Protein AF-A0A7I2YQB1-F1 (afdb_monomer)

Structure (mmCIF, N/CA/C/O backbone):
data_AF-A0A7I2YQB1-F1
#
_entry.id   AF-A0A7I2YQB1-F1
#
loop_
_atom_site.group_PDB
_atom_site.id
_atom_site.type_symbol
_atom_site.label_atom_id
_atom_site.label_alt_id
_atom_site.label_comp_id
_atom_site.label_asym_id
_atom_site.label_entity_id
_atom_site.label_seq_id
_atom_site.pdbx_PDB_ins_code
_atom_site.Cartn_x
_atom_site.Cartn_y
_atom_site.Cartn_z
_atom_site.occupancy
_atom_site.B_iso_or_equiv
_atom_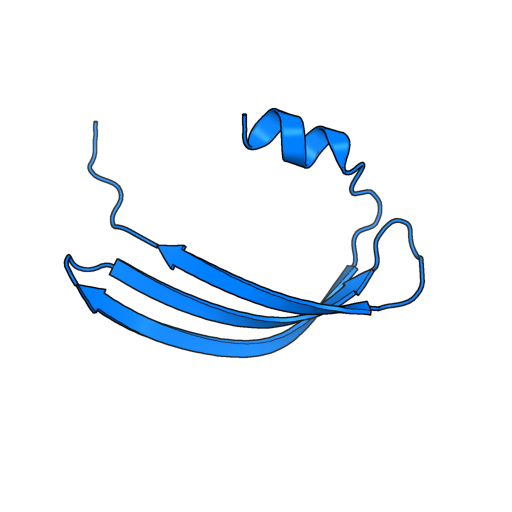site.auth_seq_id
_atom_site.auth_comp_id
_atom_site.auth_asym_id
_atom_site.auth_atom_id
_atom_site.pdbx_PDB_model_num
ATOM 1 N N . GLU A 1 1 ? -9.595 -7.742 -12.361 1.00 94.62 1 GLU A N 1
ATOM 2 C CA . GLU A 1 1 ? -9.444 -8.687 -11.235 1.00 94.62 1 GLU A CA 1
ATOM 3 C C . GLU A 1 1 ? -8.862 -8.054 -9.973 1.00 94.62 1 GLU A C 1
ATOM 5 O O . GLU A 1 1 ? -9.535 -8.085 -8.951 1.00 94.62 1 GLU A O 1
ATOM 10 N N . ILE A 1 2 ? -7.693 -7.400 -10.040 1.00 97.56 2 ILE A N 1
ATOM 11 C CA . ILE A 1 2 ? -7.057 -6.735 -8.878 1.00 97.56 2 ILE A CA 1
ATOM 12 C C . ILE A 1 2 ? -8.028 -5.794 -8.149 1.00 97.56 2 ILE A C 1
ATOM 14 O O . ILE A 1 2 ? -8.252 -5.957 -6.955 1.00 97.56 2 ILE A O 1
ATOM 18 N N . HIS A 1 3 ? -8.679 -4.881 -8.879 1.00 96.75 3 HIS A N 1
ATOM 19 C CA . HIS A 1 3 ? -9.669 -3.961 -8.309 1.00 96.75 3 HIS A CA 1
ATOM 20 C C . HIS A 1 3 ? -10.785 -4.690 -7.540 1.00 96.75 3 HIS A C 1
ATOM 22 O O . HIS A 1 3 ? -11.070 -4.359 -6.395 1.00 96.75 3 HIS A O 1
ATOM 28 N N . ARG A 1 4 ? -11.369 -5.742 -8.134 1.00 98.12 4 ARG A N 1
ATOM 29 C CA . ARG A 1 4 ? -12.431 -6.536 -7.499 1.00 98.12 4 ARG A CA 1
ATOM 30 C C . ARG A 1 4 ? -11.937 -7.196 -6.211 1.00 98.12 4 ARG A C 1
ATOM 32 O O . ARG A 1 4 ? -12.635 -7.153 -5.204 1.00 98.12 4 ARG A O 1
ATOM 39 N N . LYS A 1 5 ? -10.733 -7.778 -6.232 1.00 97.31 5 LYS A N 1
ATOM 40 C CA . LYS A 1 5 ? -10.139 -8.425 -5.057 1.00 97.31 5 LYS A CA 1
ATOM 41 C C . LYS A 1 5 ? -9.860 -7.428 -3.936 1.00 97.31 5 LYS A C 1
ATOM 43 O O . LYS A 1 5 ? -10.151 -7.741 -2.788 1.00 97.31 5 LYS A O 1
ATOM 48 N N . VAL A 1 6 ? -9.342 -6.242 -4.263 1.00 97.00 6 VAL A N 1
ATOM 49 C CA . VAL A 1 6 ? -9.110 -5.162 -3.290 1.00 97.00 6 VAL A CA 1
ATOM 50 C C . VAL A 1 6 ? -10.428 -4.728 -2.652 1.00 97.00 6 VAL A C 1
ATOM 52 O O . VAL A 1 6 ? -10.517 -4.685 -1.427 1.00 97.00 6 VAL A O 1
ATOM 55 N N . MET A 1 7 ? -11.470 -4.505 -3.457 1.00 97.25 7 MET A N 1
ATOM 56 C CA . MET A 1 7 ? -12.792 -4.140 -2.940 1.00 97.25 7 MET A CA 1
ATOM 57 C C . MET A 1 7 ? -13.379 -5.234 -2.041 1.00 97.25 7 MET A C 1
ATOM 59 O O . MET A 1 7 ? -13.940 -4.931 -0.994 1.00 97.25 7 MET A O 1
ATOM 63 N N . SER A 1 8 ? -13.167 -6.513 -2.369 1.00 97.69 8 SER A N 1
ATOM 64 C CA . SER A 1 8 ? -13.654 -7.631 -1.550 1.00 97.69 8 SER A CA 1
ATOM 65 C C . SER A 1 8 ? -12.954 -7.773 -0.188 1.00 97.69 8 SER A C 1
ATOM 67 O O . SER A 1 8 ? -13.394 -8.589 0.619 1.00 97.69 8 SER A O 1
ATOM 69 N N . GLN A 1 9 ? -11.835 -7.077 0.059 1.00 95.69 9 GLN A N 1
ATOM 70 C CA . GLN A 1 9 ? -11.146 -7.098 1.358 1.00 95.69 9 GLN A CA 1
ATOM 71 C C . GLN A 1 9 ? -11.736 -6.104 2.366 1.00 95.69 9 GLN A C 1
ATOM 73 O O . GLN A 1 9 ? -11.356 -6.156 3.535 1.00 95.69 9 GLN A O 1
ATOM 78 N N . ASN A 1 10 ? -12.660 -5.227 1.944 1.00 95.75 10 ASN A N 1
ATOM 79 C CA . ASN A 1 10 ? -13.324 -4.245 2.806 1.00 95.75 10 ASN A CA 1
ATOM 80 C C . ASN A 1 10 ? -12.323 -3.465 3.676 1.00 95.75 10 ASN A C 1
ATOM 82 O O . ASN A 1 10 ? -12.413 -3.442 4.907 1.00 95.75 10 ASN A O 1
ATOM 86 N N . PHE A 1 11 ? -11.314 -2.864 3.041 1.00 96.31 11 PHE A N 1
ATOM 87 C CA . PHE A 1 11 ? -10.404 -1.978 3.756 1.00 96.31 11 PHE A CA 1
ATOM 88 C C . PHE A 1 11 ? -11.172 -0.747 4.237 1.00 96.31 11 PHE A C 1
ATOM 90 O O . PHE A 1 11 ? -11.768 -0.017 3.451 1.00 96.31 11 PHE A O 1
ATOM 97 N N . THR A 1 12 ? -11.198 -0.527 5.545 1.00 96.94 12 THR A N 1
ATOM 98 C CA . THR A 1 12 ? -11.914 0.580 6.189 1.00 96.94 12 THR A CA 1
ATOM 99 C C . THR A 1 12 ? -11.115 0.984 7.413 1.00 96.94 12 THR A C 1
ATOM 101 O O . THR A 1 12 ? -10.743 0.115 8.195 1.00 96.94 12 THR A O 1
ATOM 104 N N . ASN A 1 13 ? -10.809 2.273 7.586 1.00 95.56 13 ASN A N 1
ATOM 105 C CA . ASN A 1 13 ? -9.915 2.746 8.655 1.00 95.56 13 ASN A CA 1
ATOM 106 C C . ASN A 1 13 ? -8.618 1.913 8.730 1.00 95.56 13 ASN A C 1
ATOM 108 O O . ASN A 1 13 ? -8.250 1.389 9.783 1.00 95.56 13 ASN A O 1
ATOM 112 N N . CYS A 1 14 ? -7.987 1.705 7.571 1.00 96.62 14 CYS A N 1
ATOM 113 C CA . CYS A 1 14 ? -6.769 0.915 7.460 1.00 96.62 14 CYS A CA 1
ATOM 114 C C . CYS A 1 14 ? -5.569 1.752 7.922 1.00 96.62 14 CYS A C 1
ATOM 116 O O . CYS A 1 14 ? -5.282 2.796 7.337 1.00 96.62 14 CYS A O 1
ATOM 118 N N . HIS A 1 15 ? -4.861 1.285 8.950 1.00 97.75 15 HIS A N 1
ATOM 119 C CA . HIS A 1 15 ? -3.687 1.958 9.510 1.00 97.75 15 HIS A CA 1
ATOM 120 C C . HIS A 1 15 ? -2.452 1.105 9.298 1.00 97.75 15 HIS A C 1
ATOM 122 O O . HIS A 1 15 ? -2.438 -0.078 9.636 1.00 97.75 15 HIS A O 1
ATOM 128 N N . 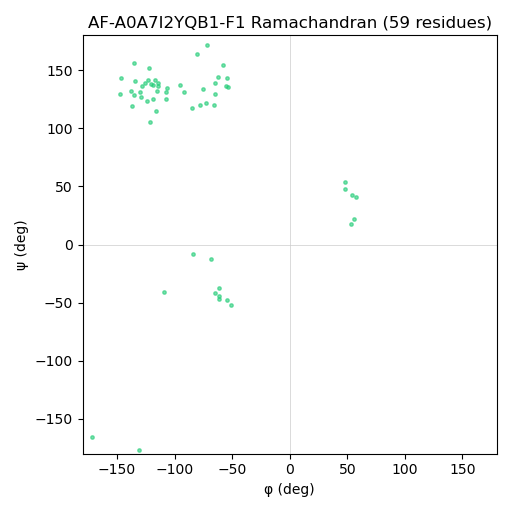THR A 1 16 ? -1.384 1.716 8.800 1.00 97.94 16 THR A N 1
ATOM 129 C CA . THR A 1 16 ? -0.135 1.009 8.519 1.00 97.94 16 THR A CA 1
ATOM 130 C C . THR A 1 16 ? 1.032 1.690 9.225 1.00 97.94 16 THR A C 1
ATOM 132 O O . THR A 1 16 ? 1.122 2.913 9.262 1.00 97.94 16 THR A O 1
ATOM 135 N N . LYS A 1 17 ? 1.943 0.893 9.790 1.00 98.25 17 LYS A N 1
ATOM 136 C CA . LYS A 1 17 ? 3.231 1.346 10.329 1.00 98.25 17 LYS A CA 1
ATOM 137 C C . LYS A 1 17 ? 4.350 0.606 9.615 1.00 98.25 17 LYS A C 1
ATOM 139 O O . LYS A 1 17 ? 4.581 -0.575 9.881 1.00 98.25 17 LYS A O 1
ATOM 144 N N . ILE A 1 18 ? 5.038 1.304 8.724 1.00 98.44 18 ILE A N 1
ATOM 145 C CA . ILE A 1 18 ? 6.183 0.759 7.998 1.00 98.44 18 ILE A CA 1
ATOM 146 C C . ILE A 1 18 ? 7.391 0.710 8.932 1.00 98.44 18 ILE A C 1
ATOM 148 O O . ILE A 1 18 ? 7.638 1.648 9.690 1.00 98.44 18 ILE A O 1
ATOM 152 N N . ARG A 1 1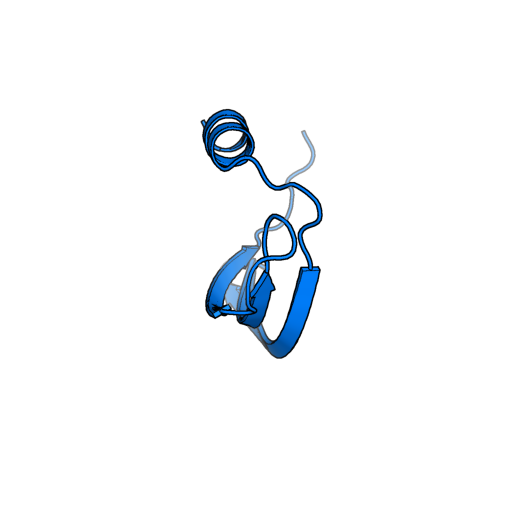9 ? 8.102 -0.418 8.929 1.00 98.44 19 ARG A N 1
ATOM 153 C CA . ARG A 1 19 ? 9.298 -0.631 9.754 1.00 98.44 19 ARG A CA 1
ATOM 154 C C . ARG A 1 19 ? 10.560 -0.665 8.920 1.00 98.44 19 ARG A C 1
ATOM 156 O O . ARG A 1 19 ? 11.565 -0.108 9.342 1.00 98.44 19 ARG A O 1
ATOM 163 N N . HIS A 1 20 ? 10.495 -1.310 7.765 1.00 98.38 20 HIS A N 1
ATOM 164 C CA . HIS A 1 20 ? 11.628 -1.426 6.870 1.00 98.38 20 HIS A CA 1
ATOM 165 C C . HIS A 1 20 ? 11.160 -1.421 5.424 1.00 98.38 20 HIS A C 1
ATOM 167 O O . HIS A 1 20 ? 10.101 -1.977 5.112 1.00 98.38 20 HIS A O 1
ATOM 173 N N . VAL A 1 21 ? 11.959 -0.786 4.577 1.00 98.50 21 VAL A N 1
ATOM 174 C CA . VAL A 1 21 ? 11.787 -0.771 3.131 1.00 98.50 21 VAL A CA 1
ATOM 175 C C . VAL A 1 21 ? 13.164 -0.973 2.529 1.00 98.50 21 VAL A C 1
ATOM 177 O O . VAL A 1 21 ? 14.037 -0.133 2.732 1.00 98.50 21 VAL A O 1
ATOM 180 N N . ASP A 1 22 ? 13.313 -2.056 1.779 1.00 98.62 22 ASP A N 1
ATOM 181 C CA . ASP A 1 22 ? 14.457 -2.281 0.905 1.00 98.62 22 ASP A CA 1
ATOM 182 C C . ASP A 1 22 ? 14.002 -2.094 -0.534 1.00 98.62 22 ASP A C 1
ATOM 184 O O . ASP A 1 22 ? 12.947 -2.603 -0.924 1.00 98.62 22 ASP A O 1
ATOM 188 N N . ALA A 1 23 ? 14.789 -1.372 -1.324 1.00 98.44 23 ALA A N 1
ATOM 189 C CA . ALA A 1 23 ? 14.521 -1.153 -2.736 1.00 98.44 23 ALA A CA 1
ATOM 190 C C . ALA A 1 23 ? 15.805 -1.346 -3.541 1.00 98.44 23 ALA A C 1
ATOM 192 O O . ALA A 1 23 ? 16.836 -0.749 -3.232 1.00 98.44 23 ALA A O 1
ATOM 193 N N . HIS A 1 24 ? 15.733 -2.173 -4.581 1.00 98.38 24 HIS A N 1
ATOM 194 C CA . HIS A 1 24 ? 16.871 -2.493 -5.436 1.00 98.38 24 HIS A CA 1
ATOM 195 C C . HIS A 1 24 ? 16.475 -2.420 -6.908 1.00 98.38 24 HIS A C 1
ATOM 197 O O . HIS A 1 24 ? 15.389 -2.860 -7.292 1.00 98.38 24 HIS A O 1
ATOM 203 N N . ALA A 1 25 ? 17.377 -1.889 -7.735 1.00 98.06 25 ALA A N 1
ATOM 204 C CA . ALA A 1 25 ? 17.247 -1.968 -9.183 1.00 98.06 25 ALA A CA 1
ATOM 205 C C . ALA A 1 25 ? 17.270 -3.436 -9.640 1.00 98.06 25 ALA A C 1
ATOM 207 O O . ALA A 1 25 ? 17.973 -4.275 -9.071 1.00 98.06 25 ALA A O 1
ATOM 208 N N . THR A 1 26 ? 16.492 -3.738 -10.671 1.00 97.38 26 THR A N 1
ATOM 209 C CA . THR A 1 26 ? 16.372 -5.062 -11.288 1.00 97.38 26 THR A CA 1
ATOM 210 C C . THR A 1 26 ? 16.518 -4.948 -12.806 1.00 97.38 26 THR A C 1
ATOM 212 O O . THR A 1 26 ? 16.799 -3.874 -13.332 1.00 97.38 26 THR A O 1
ATOM 215 N N . LEU A 1 27 ? 16.363 -6.065 -13.521 1.00 94.56 27 LEU A N 1
ATOM 216 C CA . LEU A 1 27 ? 16.400 -6.086 -14.984 1.00 94.56 27 LEU A CA 1
ATOM 217 C C . LEU A 1 27 ? 15.328 -5.156 -15.586 1.00 94.56 27 LEU A C 1
ATOM 219 O O . LEU A 1 27 ? 14.278 -4.940 -14.981 1.00 94.56 27 LEU A O 1
ATOM 223 N N . ASN A 1 28 ? 15.568 -4.674 -16.809 1.00 94.69 28 ASN A N 1
ATOM 224 C CA . ASN A 1 28 ? 14.625 -3.859 -17.593 1.00 94.69 28 ASN A CA 1
ATOM 225 C C . ASN A 1 28 ? 14.175 -2.567 -16.889 1.00 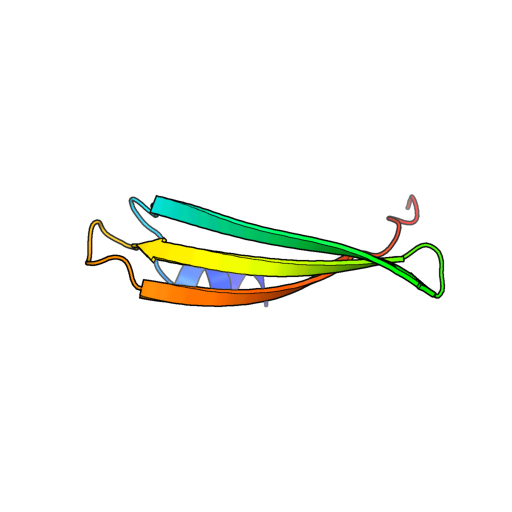94.69 28 ASN A C 1
ATOM 227 O O . ASN A 1 28 ? 12.990 -2.233 -16.913 1.00 94.69 28 ASN A O 1
ATOM 231 N N . ASP A 1 29 ? 15.108 -1.885 -16.220 1.00 95.38 29 ASP A N 1
ATOM 232 C CA . ASP A 1 29 ? 14.857 -0.653 -15.458 1.00 95.38 29 ASP A CA 1
ATOM 233 C C . ASP A 1 29 ? 13.757 -0.799 -14.387 1.00 95.38 29 ASP A C 1
ATOM 235 O O . ASP A 1 29 ? 13.140 0.175 -13.951 1.00 95.38 29 ASP A O 1
ATOM 239 N N . GLY A 1 30 ? 13.497 -2.035 -13.951 1.00 96.69 30 GLY A N 1
ATOM 240 C CA . GLY A 1 30 ? 12.541 -2.334 -12.898 1.00 96.69 30 GLY A CA 1
ATOM 241 C C . GLY A 1 30 ? 13.123 -2.112 -11.506 1.00 96.69 30 GLY A C 1
ATOM 242 O O . GLY A 1 30 ? 14.340 -2.099 -11.307 1.00 96.69 30 GLY A O 1
ATOM 243 N N . VAL A 1 31 ? 12.253 -2.043 -10.503 1.00 98.31 31 VAL A N 1
ATOM 244 C CA . VAL A 1 31 ? 12.640 -1.945 -9.088 1.00 98.31 31 VAL A CA 1
ATOM 245 C C . VAL A 1 31 ? 11.904 -3.010 -8.285 1.00 98.31 31 VAL A C 1
ATOM 247 O O . VAL A 1 31 ? 10.676 -3.071 -8.314 1.00 98.31 31 VAL A O 1
ATOM 250 N N . VAL A 1 32 ? 12.636 -3.826 -7.526 1.00 98.38 32 VAL A N 1
ATOM 251 C CA . VAL A 1 32 ? 12.041 -4.692 -6.502 1.00 98.38 32 VAL A CA 1
ATOM 252 C C . VAL A 1 32 ? 12.028 -3.951 -5.173 1.00 98.38 32 VAL A C 1
ATOM 254 O O . VAL A 1 32 ? 13.040 -3.384 -4.763 1.00 98.38 32 VAL A O 1
ATOM 257 N N . VAL A 1 33 ? 10.878 -3.953 -4.502 1.00 98.81 33 VAL A N 1
ATOM 258 C CA . VAL A 1 33 ? 10.684 -3.328 -3.193 1.00 98.81 33 VAL A CA 1
ATOM 259 C C . VAL A 1 33 ? 10.171 -4.373 -2.216 1.00 98.81 33 VAL A C 1
ATOM 261 O O . VAL A 1 33 ? 9.120 -4.973 -2.445 1.00 98.81 33 VAL A O 1
ATOM 264 N N . GLN A 1 34 ? 10.875 -4.573 -1.108 1.00 98.75 34 GLN A N 1
ATOM 265 C CA . GLN A 1 34 ? 10.405 -5.386 0.008 1.00 98.75 34 GLN A CA 1
ATOM 266 C C . GLN A 1 34 ? 10.02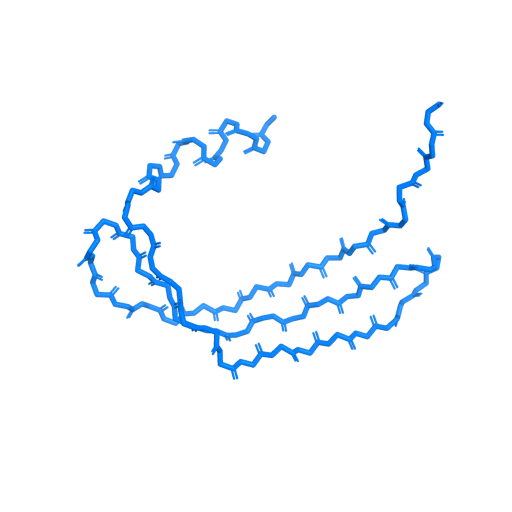5 -4.477 1.173 1.00 98.75 34 GLN A C 1
ATOM 268 O O . GLN A 1 34 ? 10.825 -3.675 1.646 1.00 98.75 34 GLN A O 1
ATOM 273 N N . VAL A 1 35 ? 8.792 -4.618 1.653 1.00 98.81 35 VAL A N 1
ATOM 274 C CA . VAL A 1 35 ? 8.229 -3.804 2.729 1.00 98.81 35 VAL A CA 1
ATOM 275 C C . VAL A 1 35 ? 7.868 -4.701 3.900 1.00 98.81 35 VAL A C 1
ATOM 277 O O . VAL A 1 35 ? 7.084 -5.639 3.758 1.00 98.81 35 VAL A O 1
ATOM 280 N N . MET A 1 36 ? 8.400 -4.385 5.078 1.00 98.75 36 MET A N 1
ATOM 281 C CA . MET A 1 36 ? 8.012 -5.013 6.339 1.00 98.75 36 MET A CA 1
ATOM 282 C C . MET A 1 36 ? 7.355 -3.985 7.250 1.00 98.75 36 MET A C 1
ATOM 284 O O . MET A 1 36 ? 7.840 -2.860 7.415 1.00 98.75 36 MET A O 1
ATOM 288 N N . GLY A 1 37 ? 6.258 -4.372 7.893 1.00 98.69 37 GLY A N 1
ATOM 289 C CA . GLY A 1 37 ? 5.528 -3.449 8.746 1.00 98.69 37 GLY A CA 1
ATOM 290 C C . GLY A 1 37 ? 4.425 -4.092 9.565 1.00 98.69 37 GLY A C 1
ATOM 291 O O . GLY A 1 37 ? 4.351 -5.307 9.739 1.00 98.69 37 GLY A O 1
ATOM 292 N N . LEU A 1 38 ? 3.571 -3.230 10.100 1.00 98.56 38 LEU A N 1
ATOM 293 C CA . LEU A 1 38 ? 2.347 -3.585 10.800 1.00 98.56 38 LEU A CA 1
ATOM 294 C C . LEU A 1 38 ? 1.158 -2.983 10.052 1.00 98.56 38 LEU A C 1
ATOM 296 O O . LEU A 1 38 ? 1.219 -1.817 9.672 1.00 98.56 38 LEU A O 1
ATOM 300 N N . LEU A 1 39 ? 0.081 -3.745 9.895 1.00 98.31 39 LEU A N 1
ATOM 301 C CA . LEU A 1 39 ? -1.158 -3.311 9.259 1.00 98.31 39 LEU A CA 1
ATOM 302 C C . LEU A 1 39 ? -2.343 -3.626 10.173 1.00 98.31 39 LEU A C 1
ATOM 304 O O . LEU A 1 39 ? -2.424 -4.702 10.765 1.00 98.31 39 LEU A O 1
ATOM 308 N N . SER A 1 40 ? -3.251 -2.671 10.298 1.00 98.19 40 SER A N 1
ATOM 309 C CA . SER A 1 40 ? -4.542 -2.788 10.968 1.00 98.19 40 SER A CA 1
ATOM 310 C C . SER A 1 40 ? -5.621 -2.471 9.945 1.00 98.19 40 SER A C 1
ATOM 312 O O . SER A 1 40 ? -5.472 -1.535 9.166 1.00 98.19 40 SER A O 1
ATOM 314 N N . ASN A 1 41 ? -6.705 -3.240 9.954 1.00 97.38 41 ASN A N 1
ATOM 315 C CA . ASN A 1 41 ? -7.908 -2.941 9.189 1.00 97.38 41 ASN A CA 1
ATOM 316 C C . ASN A 1 41 ? -9.090 -2.861 10.154 1.00 97.38 41 ASN A C 1
ATOM 318 O O . ASN A 1 41 ? -9.162 -3.651 11.095 1.00 97.38 41 ASN A O 1
ATOM 322 N N . ASN A 1 42 ? -10.015 -1.933 9.924 1.00 96.31 42 ASN A N 1
ATOM 323 C CA . ASN A 1 42 ? -11.204 -1.717 10.745 1.00 96.31 42 ASN A CA 1
ATOM 324 C C . ASN A 1 42 ? -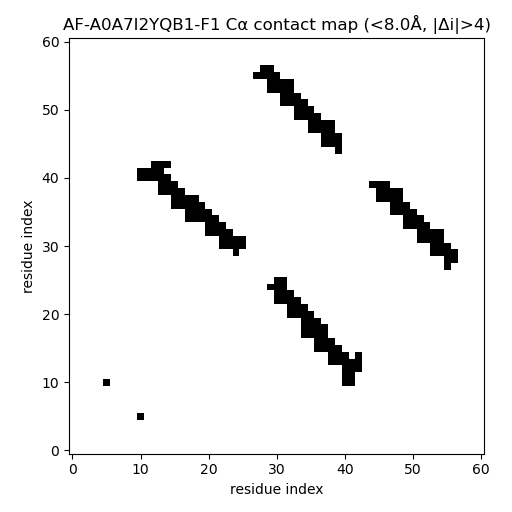10.883 -1.495 12.237 1.00 96.31 42 ASN A C 1
ATOM 326 O O . ASN A 1 42 ? -11.518 -2.083 13.113 1.00 96.31 42 ASN A O 1
ATOM 330 N N . ASN A 1 43 ? -9.841 -0.698 12.517 1.00 94.12 43 ASN A N 1
ATOM 331 C CA . ASN A 1 43 ? -9.321 -0.417 13.865 1.00 94.12 43 ASN A CA 1
ATOM 332 C C . ASN A 1 43 ? -8.993 -1.671 14.706 1.00 94.12 43 ASN A C 1
ATOM 334 O O . ASN A 1 43 ? -8.862 -1.588 15.926 1.00 94.12 43 ASN A O 1
ATOM 338 N N . GLN A 1 44 ? -8.845 -2.836 14.069 1.00 96.31 44 GLN A N 1
ATOM 339 C CA . GLN A 1 44 ? -8.442 -4.073 14.733 1.00 96.31 44 GLN A CA 1
ATOM 340 C C . GLN A 1 44 ? -6.963 -4.019 15.131 1.00 96.31 44 GLN A C 1
ATOM 342 O O . GLN A 1 44 ? -6.215 -3.119 14.737 1.00 96.31 44 GLN A O 1
ATOM 347 N N . ALA A 1 45 ? -6.508 -5.008 15.899 1.00 96.94 45 ALA A N 1
ATOM 348 C CA . ALA A 1 45 ? -5.111 -5.093 16.309 1.00 96.94 45 ALA A CA 1
ATOM 349 C C . ALA A 1 45 ? -4.144 -5.066 15.107 1.00 96.94 45 ALA A C 1
ATOM 351 O O . ALA A 1 45 ? -4.403 -5.647 14.050 1.00 96.94 45 ALA A O 1
ATOM 352 N N . LEU A 1 46 ? -2.998 -4.407 15.291 1.00 97.94 46 LEU A N 1
ATOM 353 C CA . LEU A 1 46 ? -1.922 -4.375 14.304 1.00 97.94 46 LEU A CA 1
ATOM 354 C C . LEU A 1 46 ? -1.324 -5.775 14.110 1.00 97.94 46 LEU A C 1
ATOM 356 O O . LEU A 1 46 ? -0.901 -6.420 15.070 1.00 97.94 46 LEU A O 1
ATOM 360 N N . ARG A 1 47 ? -1.220 -6.215 12.856 1.00 98.19 47 ARG A N 1
ATOM 361 C CA . ARG A 1 47 ? -0.615 -7.493 12.466 1.00 98.19 47 ARG A CA 1
ATOM 362 C C . ARG A 1 47 ? 0.640 -7.253 11.644 1.00 98.19 47 ARG A C 1
ATOM 364 O O . ARG A 1 47 ? 0.658 -6.370 10.792 1.00 98.19 47 ARG A O 1
ATOM 371 N N . ARG A 1 48 ? 1.691 -8.036 11.901 1.00 98.56 48 ARG A N 1
ATOM 372 C CA . ARG A 1 48 ? 2.923 -7.985 11.101 1.00 98.56 48 ARG A CA 1
ATOM 373 C C . ARG A 1 48 ? 2.638 -8.442 9.673 1.00 98.56 48 ARG A C 1
ATOM 375 O O . ARG A 1 48 ? 1.919 -9.421 9.485 1.00 98.56 48 ARG A O 1
ATOM 382 N N . PHE A 1 49 ? 3.224 -7.754 8.701 1.00 98.50 49 PHE A N 1
ATOM 383 C CA . PHE A 1 49 ? 3.189 -8.138 7.296 1.00 98.50 49 PHE A CA 1
ATOM 384 C C . PHE A 1 49 ? 4.575 -7.993 6.658 1.00 98.50 49 PHE A C 1
ATOM 386 O O . PHE A 1 49 ? 5.406 -7.201 7.113 1.00 98.50 49 PHE A O 1
ATOM 393 N N . MET A 1 50 ? 4.778 -8.758 5.590 1.00 98.44 50 MET A N 1
ATOM 394 C CA . MET A 1 50 ? 5.871 -8.622 4.635 1.00 98.44 50 MET A CA 1
ATOM 395 C C . MET A 1 50 ? 5.242 -8.622 3.241 1.00 98.44 50 MET A C 1
ATOM 397 O O . MET A 1 50 ? 4.392 -9.467 2.959 1.00 98.44 50 MET A O 1
ATOM 401 N N . GLN A 1 51 ? 5.612 -7.663 2.399 1.00 98.62 51 GLN A N 1
ATOM 402 C CA . GLN A 1 51 ? 5.069 -7.519 1.054 1.00 98.62 51 GLN A CA 1
ATOM 403 C C . GLN A 1 51 ? 6.180 -7.187 0.064 1.00 98.62 51 GLN A C 1
ATOM 405 O O . GLN A 1 51 ? 6.974 -6.280 0.304 1.00 98.62 51 GLN A O 1
ATOM 410 N N . THR A 1 52 ? 6.201 -7.903 -1.056 1.00 98.56 52 THR A N 1
ATOM 411 C CA . THR A 1 52 ? 7.138 -7.671 -2.156 1.00 98.56 52 THR A CA 1
ATOM 412 C C . THR A 1 52 ? 6.393 -7.056 -3.332 1.00 98.56 52 THR A C 1
ATOM 414 O O . THR A 1 52 ? 5.347 -7.561 -3.743 1.00 98.56 52 THR A O 1
ATOM 417 N N . 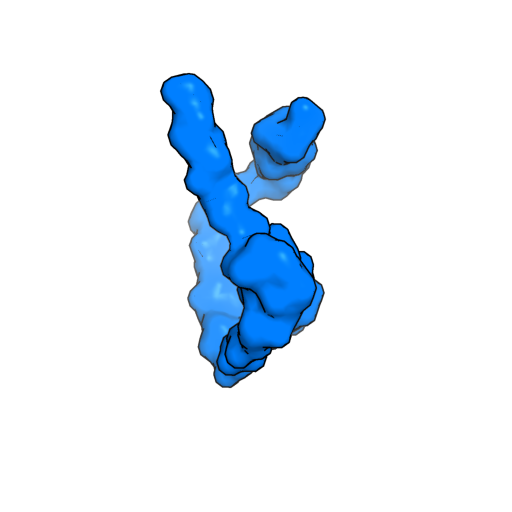PHE A 1 53 ? 6.942 -5.979 -3.881 1.00 98.56 53 PHE A N 1
ATOM 418 C CA . PHE A 1 53 ? 6.483 -5.330 -5.101 1.00 98.56 53 PHE A CA 1
ATOM 419 C C . PHE A 1 53 ? 7.579 -5.407 -6.157 1.00 98.56 53 PHE A C 1
ATOM 421 O O . PHE A 1 53 ? 8.755 -5.236 -5.848 1.00 98.56 53 PHE A O 1
ATOM 428 N N . VAL A 1 54 ? 7.181 -5.624 -7.406 1.00 97.94 54 VAL A N 1
ATOM 429 C CA . VAL A 1 54 ? 8.048 -5.442 -8.571 1.00 97.94 54 VAL A CA 1
ATOM 430 C C . VAL A 1 54 ? 7.430 -4.324 -9.395 1.00 97.94 54 VAL A C 1
ATOM 432 O O . VAL A 1 54 ? 6.301 -4.452 -9.868 1.00 97.94 54 VAL A O 1
ATOM 435 N N . LEU A 1 55 ? 8.143 -3.209 -9.496 1.00 98.06 55 LEU A N 1
ATOM 436 C CA . LEU A 1 55 ? 7.775 -2.052 -10.298 1.00 98.06 55 LEU A CA 1
ATOM 437 C C . LEU A 1 55 ? 8.475 -2.160 -11.650 1.00 98.06 55 LEU A C 1
ATOM 439 O O . LEU A 1 55 ? 9.656 -2.497 -11.707 1.00 98.06 55 LEU A O 1
ATOM 443 N N . ALA A 1 56 ? 7.751 -1.859 -12.720 1.00 97.06 56 ALA A N 1
ATOM 444 C CA . ALA A 1 56 ? 8.286 -1.763 -14.071 1.00 97.06 56 ALA A CA 1
ATOM 445 C C . ALA A 1 56 ? 8.003 -0.355 -14.618 1.00 97.06 56 ALA A C 1
ATOM 447 O O . ALA A 1 56 ? 7.008 0.250 -14.201 1.00 97.06 56 ALA A O 1
ATOM 448 N N . PRO A 1 57 ? 8.835 0.166 -15.534 1.00 96.44 57 PRO A N 1
ATOM 449 C CA . PRO A 1 57 ? 8.554 1.427 -16.207 1.00 96.44 57 PRO A CA 1
ATOM 450 C C . PRO A 1 57 ? 7.184 1.397 -16.891 1.00 96.44 57 PRO A C 1
ATOM 452 O O . PRO A 1 57 ? 6.827 0.419 -17.553 1.00 96.44 57 PRO A O 1
ATOM 455 N N . GLU A 1 58 ? 6.413 2.473 -16.748 1.00 94.81 58 GLU A N 1
ATOM 456 C CA . GLU A 1 58 ? 5.216 2.654 -17.564 1.00 94.81 58 GLU A CA 1
ATOM 457 C C . GLU A 1 58 ? 5.652 3.006 -18.988 1.00 94.81 58 GLU A C 1
ATOM 459 O O . GLU A 1 58 ? 6.366 3.984 -19.204 1.00 94.81 58 GLU A O 1
ATOM 464 N N . ILE A 1 59 ? 5.235 2.199 -19.961 1.00 89.94 59 ILE A N 1
ATOM 465 C CA . ILE A 1 59 ? 5.433 2.505 -21.376 1.00 89.94 59 ILE A CA 1
ATOM 466 C C . ILE A 1 59 ? 4.260 3.401 -21.791 1.00 89.94 59 ILE A C 1
ATOM 468 O O . ILE A 1 59 ? 3.116 2.938 -21.705 1.00 89.94 59 ILE A O 1
ATOM 472 N N . PRO A 1 60 ? 4.504 4.661 -22.206 1.00 84.88 60 PRO A N 1
ATOM 473 C CA . PRO A 1 60 ? 3.442 5.541 -22.676 1.00 84.88 60 PRO A CA 1
ATOM 474 C C . PRO A 1 60 ? 2.636 4.858 -23.784 1.00 84.88 60 PRO A C 1
ATOM 476 O O . PRO A 1 60 ? 3.213 4.21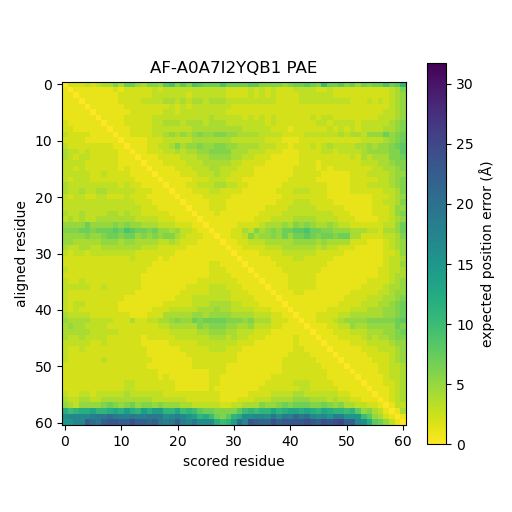0 -24.660 1.00 84.88 60 PRO A O 1
ATOM 479 N N . ARG A 1 61 ? 1.309 4.974 -23.705 1.00 69.00 61 ARG A N 1
ATOM 480 C CA . ARG A 1 61 ? 0.397 4.452 -24.729 1.00 69.00 61 ARG A CA 1
ATOM 481 C C . ARG A 1 61 ? 0.436 5.278 -26.004 1.00 69.00 61 ARG A C 1
ATOM 483 O O . ARG A 1 61 ? 0.540 6.519 -25.885 1.00 69.00 61 ARG A O 1
#

Sequence (61 aa):
EIHRKVMSQNFTNCHTKIRHVDAHATLNDGVVVQVMGLLSNNNQALRRFMQTFVLAPEIPR

pLDDT: mean 96.64, std 4.2, range [69.0, 98.81]

Secondary structure (DSSP, 8-state):
-HHHHHHTT---S-EEEEEEEEE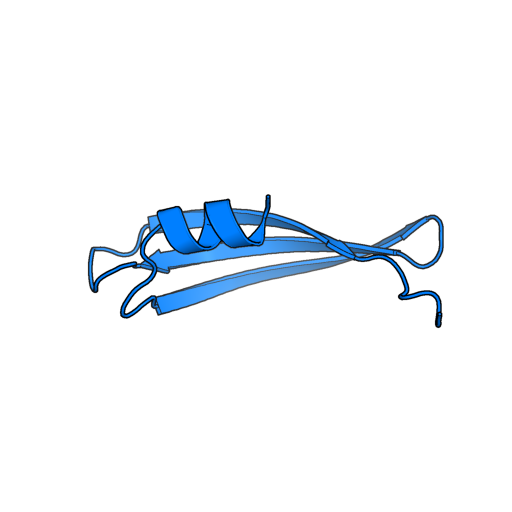EE-STT-EEEEEEEEEESTTPPPEEEEEEEEE-PPPP-

Nearest PDB structures (foldseek):
  8th5-assembly4_D  TM=1.000E+00  e=1.793E-07  Homo sapiens
  8th1-assembly1_B  TM=1.000E+00  e=2.279E-07  Homo sapiens
  3q90-assembly1_A  TM=1.010E+00  e=3.684E-07  Homo sapiens
  4fcj-assembly1_B  TM=9.957E-01  e=2.898E-07  Homo sapiens
  3ujm-assembly1_B  TM=9.719E-01  e=1.434E-05  Drosophila melanogaster

InterPro domains:
  IPR002075 Nuclear transport factor 2 domain [PF02136] (1-58)
  IPR018222 Nuclear transport factor 2, eukaryote [PS50177] (1-61)
  IPR032710 NTF2-like domain superfamily [SSF54427] (1-57)
  IPR039539 Ras GTPase-activating protein-binding protein [PTHR10693] (1-57)

Solvent-accessible surface area (backbone atoms only — not comparable to full-atom values): 3723 Å² total; per-residue (Å²): 107,69,68,59,56,56,61,73,63,64,78,38,72,65,46,75,48,81,74,47,75,51,77,44,83,46,77,84,79,13,36,42,34,43,40,34,31,32,43,19,52,65,78,42,77,73,38,80,49,74,50,79,45,77,48,66,72,84,76,86,130

Mean predicted aligned error: 3.06 Å

Radius of gyration: 14.6 Å; Cα contacts (8 Å, |Δi|>4): 97; chains: 1; bounding box: 31×14×41 Å

Foldseek 3Di:
DVVVVVVVVPADPKDWDWDDWDWDQDPQRKIKIWTWTWIDGPPDDTDTDIDIDIGHDDDDD

Organism: Homo sapiens (NCBI:txid9606)